Protein AF-A0A2N2IQL8-F1 (afdb_monomer_lite)

Radius of gyration: 34.6 Å; chains: 1; bounding box: 88×35×72 Å

Sequence (108 aa):
LDEGAVEVRTEAGPYPVTRAQGKVRITPHEAGRYDIRVGEEVDTRYAAVPSREVDLRPRKASEASLDPSLGATSGSVDISRWIALFLLALLAAELGVRTLGPRPQVSK

pLDDT: mean 82.02, std 13.16, range [46.03, 97.0]

Foldseek 3Di:
DPQAPKWKAFPVGTDDWDDDPNDIDDDDPDFGWIWIDGHNDTDIDTDDDPPVVVPPPDDDDDPVNVPCVVPPPVVPPVVPPVVVVVVVVVVVVVVVCVVVPDDPPPDD

Secondary structure (DSSP, 8-state):
-----EEEEETTEEE--EEETTEEE---SSSEEEEEEETTEEEEEEE---HHHH--S--PPPGGGG-GGGT------TTHHHHHHHHHHHHHHHHHHHHHSPP-----

Structure (mmCIF, N/CA/C/O backbone):
data_AF-A0A2N2IQL8-F1
#
_entry.id   AF-A0A2N2IQL8-F1
#
loop_
_atom_site.group_PDB
_atom_site.id
_atom_site.type_symbol
_atom_site.label_atom_id
_atom_site.label_alt_id
_atom_site.label_comp_id
_atom_site.label_asym_id
_atom_site.label_entity_id
_atom_site.label_seq_id
_atom_site.pdbx_PDB_ins_code
_atom_site.Cartn_x
_atom_site.Cartn_y
_atom_site.Cartn_z
_atom_site.occupancy
_atom_site.B_iso_or_equiv
_atom_site.auth_seq_id
_atom_site.auth_comp_id
_atom_site.auth_asym_id
_atom_site.auth_atom_id
_atom_site.pdbx_PDB_model_num
ATOM 1 N N . LEU A 1 1 ? -14.837 22.650 21.719 1.00 46.88 1 LEU A N 1
ATOM 2 C CA . LEU A 1 1 ? -15.127 21.204 21.654 1.00 46.88 1 LEU A CA 1
ATOM 3 C C . LEU A 1 1 ? -13.923 20.546 22.274 1.00 46.88 1 LEU A C 1
ATOM 5 O O . LEU A 1 1 ? -12.857 20.648 21.681 1.00 46.88 1 LEU A O 1
ATOM 9 N N . ASP A 1 2 ? -14.065 20.055 23.502 1.00 46.03 2 ASP A N 1
ATOM 10 C CA . ASP A 1 2 ? -12.974 19.393 24.210 1.00 46.03 2 ASP A CA 1
ATOM 11 C C . ASP A 1 2 ? -12.381 18.321 23.302 1.00 46.03 2 ASP A C 1
ATOM 13 O O . ASP A 1 2 ? -13.077 17.401 22.870 1.00 46.03 2 ASP A O 1
ATOM 17 N N . GLU A 1 3 ? -11.108 18.489 22.951 1.00 53.50 3 GLU A N 1
ATOM 18 C CA . GLU A 1 3 ? -10.337 17.511 22.195 1.00 53.50 3 GLU A CA 1
ATOM 19 C C . GLU A 1 3 ? -10.048 16.318 23.110 1.00 53.50 3 GLU A C 1
ATOM 21 O O . GLU A 1 3 ? -8.918 16.104 23.549 1.00 53.50 3 GLU A O 1
ATOM 26 N N . GLY A 1 4 ? -11.096 15.570 23.459 1.00 59.72 4 GLY A N 1
ATOM 27 C CA . GLY A 1 4 ? -10.984 14.348 24.233 1.00 59.72 4 GLY A CA 1
ATOM 28 C C . GLY A 1 4 ? -9.936 13.456 23.582 1.00 59.72 4 GLY A C 1
ATOM 29 O O . GLY A 1 4 ? -9.943 13.275 22.363 1.00 59.72 4 GLY A O 1
ATOM 30 N N . ALA A 1 5 ? -8.994 12.959 24.384 1.00 75.69 5 ALA A N 1
ATOM 31 C CA . ALA A 1 5 ? -7.929 12.089 23.913 1.00 75.69 5 ALA A CA 1
ATOM 32 C C . ALA A 1 5 ? -8.537 10.933 23.102 1.00 75.69 5 ALA A C 1
ATOM 34 O O . ALA A 1 5 ? -9.229 10.083 23.663 1.00 75.69 5 ALA A O 1
ATOM 35 N N . VAL A 1 6 ? -8.318 10.947 21.783 1.00 86.38 6 VAL A N 1
ATOM 36 C CA . VAL A 1 6 ? -8.806 9.899 20.887 1.00 86.38 6 VAL A CA 1
ATOM 37 C C . VAL A 1 6 ? -7.864 8.715 21.010 1.00 86.38 6 VAL A C 1
ATOM 39 O O . VAL A 1 6 ? -6.685 8.819 20.671 1.00 86.38 6 VAL A O 1
ATOM 42 N N . GLU A 1 7 ? -8.387 7.600 21.500 1.00 90.56 7 GLU A N 1
ATOM 43 C CA . GLU A 1 7 ? -7.663 6.337 21.595 1.00 90.56 7 GLU A CA 1
ATOM 44 C C . GLU A 1 7 ? -8.279 5.345 20.615 1.00 90.56 7 GLU A C 1
ATOM 46 O O . GLU A 1 7 ? -9.499 5.226 20.529 1.00 90.56 7 GLU A O 1
ATOM 51 N N . VAL A 1 8 ? -7.437 4.630 19.875 1.00 92.44 8 VAL A N 1
ATOM 52 C CA . VAL A 1 8 ? -7.880 3.588 18.949 1.00 92.44 8 VAL A CA 1
ATOM 53 C C . VAL A 1 8 ? -7.267 2.273 19.383 1.00 92.44 8 VAL A C 1
ATOM 55 O O . VAL A 1 8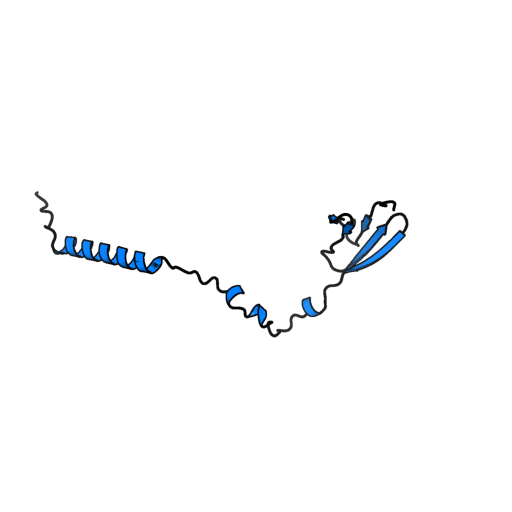 ? -6.074 2.209 19.685 1.00 92.44 8 VAL A O 1
ATOM 58 N N . ARG A 1 9 ? -8.079 1.222 19.407 1.00 93.56 9 ARG A N 1
ATOM 59 C CA . ARG A 1 9 ? -7.648 -0.142 19.703 1.00 93.56 9 ARG A CA 1
ATOM 60 C C . ARG A 1 9 ? -8.135 -1.100 18.627 1.00 93.56 9 ARG A C 1
ATOM 62 O O . ARG A 1 9 ? -9.228 -0.947 18.090 1.00 93.56 9 ARG A O 1
ATOM 69 N N . THR A 1 10 ? -7.312 -2.089 18.332 1.00 92.69 10 THR A N 1
ATOM 70 C CA . THR A 1 10 ? -7.639 -3.256 17.513 1.00 92.69 10 THR A CA 1
ATOM 71 C C . THR A 1 10 ? -7.508 -4.511 18.369 1.00 92.69 10 THR A C 1
ATOM 73 O O . THR A 1 10 ? -7.077 -4.446 19.523 1.00 92.69 10 THR A O 1
ATOM 76 N N . GLU A 1 11 ? -7.828 -5.675 17.805 1.00 89.75 11 GLU A N 1
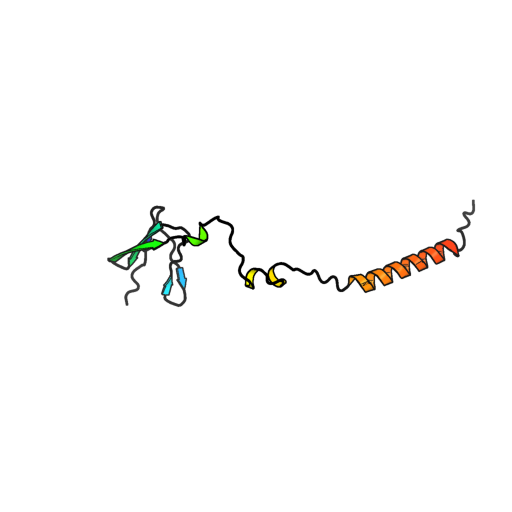ATOM 77 C CA . GLU A 1 11 ? -7.551 -6.959 18.466 1.00 89.75 11 GLU A CA 1
ATOM 78 C C . GLU A 1 11 ? -6.055 -7.155 18.769 1.00 89.75 11 GLU A C 1
ATOM 80 O O . GLU A 1 11 ? -5.704 -7.776 19.768 1.00 89.75 11 GLU A O 1
ATOM 85 N N . ALA A 1 12 ? -5.172 -6.577 17.947 1.00 89.12 12 ALA A N 1
ATOM 86 C CA . ALA A 1 12 ? -3.724 -6.626 18.141 1.00 89.12 12 ALA A CA 1
ATOM 87 C C . ALA A 1 12 ? -3.210 -5.643 19.213 1.00 89.12 12 ALA A C 1
ATOM 89 O O . ALA A 1 12 ? -2.055 -5.743 19.627 1.00 89.12 12 ALA A O 1
ATOM 90 N N . GLY A 1 13 ? -4.042 -4.704 19.679 1.00 91.38 13 GLY A N 1
ATOM 91 C CA . GLY A 1 13 ? -3.696 -3.742 20.726 1.00 91.38 13 GLY A CA 1
ATOM 92 C C . GLY A 1 13 ? -3.902 -2.275 20.324 1.00 91.38 13 GLY A C 1
ATOM 93 O O . GLY A 1 13 ? -4.725 -1.971 19.460 1.00 91.38 13 GLY A O 1
ATOM 94 N N . PRO A 1 14 ? -3.210 -1.326 20.982 1.00 92.12 14 PRO A N 1
ATOM 95 C CA . PRO A 1 14 ? -3.316 0.099 20.670 1.00 92.12 14 PRO A CA 1
ATOM 96 C C . PRO A 1 14 ? -2.894 0.406 19.229 1.00 92.12 14 PRO A C 1
ATOM 98 O O . PRO A 1 14 ? -1.867 -0.081 18.759 1.00 92.12 14 PRO A O 1
ATOM 101 N N . TYR A 1 15 ? -3.659 1.255 18.546 1.00 91.06 15 TYR A N 1
ATOM 102 C CA . TYR A 1 15 ? -3.425 1.627 17.154 1.00 91.06 15 TYR A CA 1
ATOM 103 C C . TYR A 1 15 ? -3.030 3.107 17.036 1.00 91.06 15 TYR A C 1
ATOM 105 O O . TYR A 1 15 ? -3.630 3.957 17.703 1.00 91.06 15 TYR A O 1
ATOM 113 N N . PRO A 1 16 ? -2.033 3.453 16.199 1.00 90.12 16 PRO A N 1
ATOM 114 C CA . PRO A 1 16 ? -1.544 4.820 16.092 1.00 90.12 16 PRO A CA 1
ATOM 115 C C . PRO A 1 16 ? -2.599 5.770 15.518 1.00 90.12 16 PRO A C 1
ATOM 117 O O . PRO A 1 16 ? -3.326 5.456 14.574 1.00 90.12 16 PRO A O 1
ATOM 120 N N . VAL A 1 17 ? -2.627 6.982 16.065 1.00 88.44 17 VAL A N 1
ATOM 121 C CA . VAL A 1 17 ? -3.537 8.051 15.653 1.00 88.44 17 VAL A CA 1
ATOM 122 C C . VAL A 1 17 ? -2.716 9.207 15.102 1.00 88.44 17 VAL A C 1
ATOM 124 O O . VAL A 1 17 ? -1.773 9.669 15.742 1.00 88.44 17 VAL A O 1
ATOM 127 N N . THR A 1 18 ? -3.063 9.696 13.912 1.00 88.50 18 THR A N 1
ATOM 128 C CA . THR A 1 18 ? -2.369 10.826 13.284 1.00 88.50 18 THR A CA 1
ATOM 129 C C . THR A 1 18 ? -3.248 12.071 13.319 1.00 88.50 18 THR A C 1
ATOM 131 O O . THR A 1 18 ? -4.471 11.997 13.212 1.00 88.50 18 THR A O 1
ATOM 134 N N . ARG A 1 19 ? -2.636 13.250 13.449 1.00 85.38 19 ARG A N 1
ATOM 135 C CA . ARG A 1 19 ? -3.326 14.532 13.275 1.00 85.38 19 ARG A CA 1
ATOM 136 C C . ARG A 1 19 ? -2.935 15.131 11.931 1.00 85.38 19 ARG A C 1
ATOM 138 O O . ARG A 1 19 ? -1.755 15.304 11.651 1.00 85.38 19 ARG A O 1
ATOM 145 N N . ALA A 1 20 ? -3.923 15.441 11.102 1.00 84.25 20 ALA A N 1
ATOM 146 C CA . ALA A 1 20 ? -3.719 16.059 9.798 1.00 84.25 20 ALA A CA 1
ATOM 147 C C . ALA A 1 20 ? -4.782 17.138 9.573 1.00 84.25 20 ALA A C 1
ATOM 149 O O . ALA A 1 20 ? -5.965 16.898 9.804 1.00 84.25 20 ALA A O 1
ATOM 150 N N . GLN A 1 21 ? -4.365 18.326 9.121 1.00 83.69 21 GLN A N 1
ATOM 151 C CA . GLN A 1 21 ? -5.267 19.447 8.803 1.00 83.69 21 GLN A CA 1
ATOM 152 C C . GLN A 1 21 ? -6.208 19.839 9.963 1.00 83.69 21 GLN A C 1
ATOM 154 O O . GLN A 1 21 ? -7.388 20.112 9.755 1.00 83.69 21 GLN A O 1
ATOM 159 N N . GLY A 1 22 ? -5.704 19.815 11.202 1.00 83.06 22 GLY A N 1
ATOM 160 C CA . GLY A 1 22 ? -6.496 20.146 12.394 1.00 83.06 22 GLY A CA 1
ATOM 161 C C . GLY A 1 22 ? -7.561 19.106 12.762 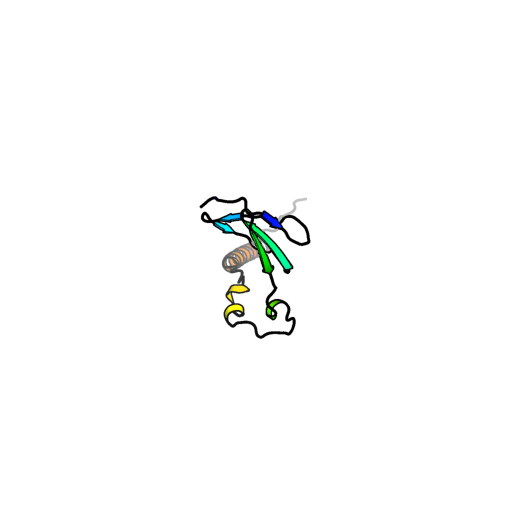1.00 83.06 22 GLY A C 1
ATOM 162 O O . GLY A 1 22 ? -8.418 19.386 13.592 1.00 83.06 22 GLY A O 1
ATOM 163 N N . LYS A 1 23 ? -7.529 17.911 12.157 1.00 84.50 23 LYS A N 1
ATOM 164 C CA . LYS A 1 23 ? -8.441 16.805 12.464 1.00 84.50 23 LYS A CA 1
ATOM 165 C C . LYS A 1 23 ? -7.663 15.563 12.878 1.00 84.50 23 LYS A C 1
ATOM 167 O O . LYS A 1 23 ? -6.558 15.307 12.394 1.00 84.50 23 LYS A O 1
ATOM 172 N N . VAL A 1 24 ? -8.266 14.771 13.759 1.00 86.19 24 VAL A N 1
ATOM 173 C CA . VAL A 1 24 ? -7.801 13.414 14.045 1.00 86.19 24 VAL A CA 1
ATOM 174 C C . VAL A 1 24 ? -8.133 12.532 12.842 1.00 86.19 24 VAL A C 1
ATOM 176 O O . VAL A 1 24 ? -9.277 12.493 12.391 1.00 86.19 24 VAL A O 1
ATOM 179 N N . ARG A 1 25 ? -7.122 11.856 12.293 1.00 87.56 25 ARG A N 1
ATOM 180 C CA . ARG A 1 25 ? -7.239 10.959 11.145 1.00 87.56 25 ARG A CA 1
ATOM 181 C C . ARG A 1 25 ? -6.635 9.608 11.491 1.00 87.56 25 ARG A C 1
ATOM 183 O O . ARG A 1 25 ? -5.509 9.516 11.972 1.00 87.56 25 ARG A O 1
ATOM 190 N N . ILE A 1 26 ? -7.393 8.564 11.192 1.00 87.06 26 ILE A N 1
ATOM 191 C CA . ILE A 1 26 ? -6.980 7.176 11.353 1.00 87.06 26 ILE A CA 1
ATOM 192 C C . ILE A 1 26 ? -7.071 6.548 9.967 1.00 87.06 26 ILE A C 1
ATOM 194 O O . ILE A 1 26 ? -8.130 6.595 9.340 1.00 87.06 26 ILE A O 1
ATOM 198 N N . THR A 1 27 ? -5.959 6.005 9.483 1.00 89.12 27 THR A N 1
ATOM 199 C CA . THR A 1 27 ? -5.913 5.236 8.237 1.00 89.12 27 THR A CA 1
ATOM 200 C C . THR A 1 27 ? -5.616 3.785 8.612 1.00 89.12 27 THR A C 1
ATOM 202 O O . THR A 1 27 ? -4.512 3.510 9.084 1.00 89.12 27 THR A O 1
ATOM 205 N N . PRO A 1 28 ? -6.585 2.867 8.471 1.00 88.44 28 PRO A N 1
ATOM 206 C CA . PRO A 1 28 ? -6.375 1.442 8.711 1.00 88.44 28 PRO A CA 1
ATOM 207 C C . PRO A 1 28 ? -5.344 0.858 7.737 1.00 88.44 28 PRO A C 1
ATOM 209 O O . PRO A 1 28 ? -5.456 1.063 6.529 1.00 88.44 28 PRO A O 1
ATOM 212 N N . HIS A 1 29 ? -4.354 0.133 8.257 1.00 84.94 29 HIS A N 1
ATOM 213 C CA . HIS A 1 29 ? -3.397 -0.644 7.462 1.00 84.94 29 HIS A CA 1
ATOM 214 C C . HIS A 1 29 ? -3.837 -2.101 7.284 1.00 84.94 29 HIS A C 1
ATOM 216 O O . HIS A 1 29 ? -3.386 -2.772 6.361 1.00 84.94 29 HIS A O 1
ATOM 222 N N . GLU A 1 30 ? -4.731 -2.574 8.149 1.00 88.00 30 GLU A N 1
ATOM 223 C CA . GLU A 1 30 ? -5.221 -3.946 8.177 1.00 88.00 30 GLU A CA 1
ATOM 224 C C . GLU A 1 30 ? -6.751 -3.947 8.108 1.00 88.00 30 GLU A C 1
ATOM 226 O O . GLU A 1 30 ? -7.420 -2.986 8.499 1.00 88.00 30 GLU A O 1
ATOM 231 N N . ALA A 1 31 ? -7.319 -5.027 7.574 1.00 90.62 31 ALA A N 1
ATOM 232 C CA . ALA A 1 31 ? -8.755 -5.250 7.656 1.00 90.62 31 ALA A CA 1
ATOM 233 C C . ALA A 1 31 ? -9.107 -5.800 9.037 1.00 90.62 31 ALA A C 1
ATOM 235 O O . ALA A 1 31 ? -8.398 -6.651 9.567 1.00 90.62 31 ALA A O 1
ATOM 236 N N . GLY A 1 32 ? -10.223 -5.350 9.598 1.00 92.94 32 GLY A N 1
ATOM 237 C CA . GLY A 1 32 ? -10.676 -5.811 10.900 1.00 92.94 32 GLY A CA 1
ATOM 238 C C . GLY A 1 32 ? -11.454 -4.763 11.676 1.00 92.94 32 GLY A C 1
ATOM 239 O O . GLY A 1 32 ? -11.897 -3.746 11.135 1.00 92.94 32 GLY A O 1
ATOM 240 N N . ARG A 1 33 ? -11.638 -5.059 12.961 1.00 94.19 33 ARG A N 1
ATOM 241 C CA . ARG A 1 33 ? -12.359 -4.228 13.920 1.00 94.19 33 ARG A CA 1
ATOM 242 C C . ARG A 1 33 ? -11.436 -3.179 14.543 1.00 94.19 33 ARG A C 1
ATOM 244 O O . ARG A 1 33 ? -10.331 -3.492 14.978 1.00 94.19 33 ARG A O 1
ATOM 251 N N . TYR A 1 34 ? -11.946 -1.959 14.639 1.00 95.19 34 TYR A N 1
ATOM 252 C CA . TYR A 1 34 ? -11.310 -0.814 15.273 1.00 95.19 34 TYR A CA 1
ATOM 253 C C . TYR A 1 34 ? -12.282 -0.204 16.280 1.00 95.19 34 TYR A C 1
ATOM 255 O O . TYR A 1 34 ? -13.329 0.313 15.894 1.00 95.19 34 TYR A O 1
ATOM 263 N N . ASP A 1 35 ? -11.929 -0.245 17.559 1.00 94.81 35 ASP A N 1
ATOM 264 C CA . ASP A 1 35 ? -12.663 0.443 18.616 1.00 94.81 35 ASP A CA 1
ATOM 265 C C . ASP A 1 35 ? -12.040 1.829 18.822 1.00 94.81 35 ASP A C 1
ATOM 267 O O . ASP A 1 35 ? -10.853 1.961 19.132 1.00 94.81 35 ASP A O 1
ATOM 271 N N . ILE A 1 36 ? -12.836 2.869 18.598 1.00 93.50 36 ILE A N 1
ATOM 272 C CA . ILE A 1 36 ? -12.438 4.273 18.638 1.00 93.50 36 ILE A CA 1
ATOM 273 C C . ILE A 1 36 ? -13.103 4.900 19.856 1.00 93.50 36 ILE A C 1
ATOM 275 O O . ILE A 1 36 ? -14.322 5.034 19.910 1.00 93.50 36 ILE A O 1
ATOM 279 N N . ARG A 1 37 ? -12.299 5.311 20.831 1.00 92.31 37 ARG A N 1
ATOM 280 C CA . ARG A 1 37 ? -12.777 5.996 22.027 1.00 92.31 37 ARG A CA 1
ATOM 281 C C . ARG A 1 37 ? -12.575 7.499 21.887 1.00 92.31 37 ARG A C 1
ATOM 283 O O . ARG A 1 37 ? -11.450 7.950 21.670 1.00 92.31 37 ARG A O 1
ATOM 290 N N . VAL A 1 38 ? -13.649 8.268 22.047 1.00 90.06 38 VAL A N 1
ATOM 291 C CA . VAL A 1 38 ? -13.637 9.738 22.050 1.00 90.06 38 VAL A CA 1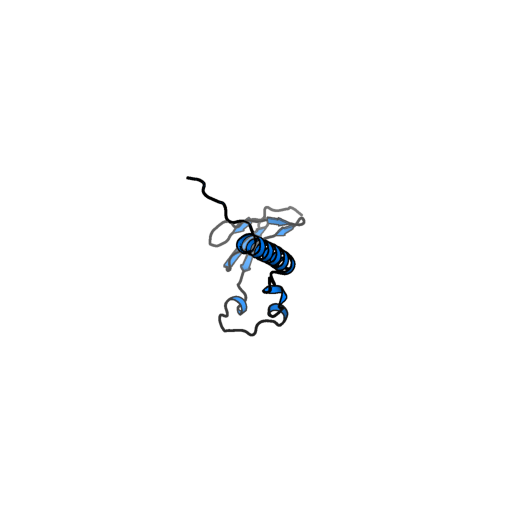
ATOM 292 C C . VAL A 1 38 ? -14.270 10.212 23.355 1.00 90.06 38 VAL A C 1
ATOM 294 O O . VAL A 1 38 ? -15.483 10.158 23.531 1.00 90.06 38 VAL A O 1
ATOM 297 N N . GLY A 1 39 ? -13.438 10.641 24.307 1.00 86.12 39 GLY A N 1
ATOM 298 C CA . GLY A 1 39 ? -13.912 10.913 25.668 1.00 86.12 39 GLY A CA 1
ATOM 299 C C . GLY A 1 39 ? -14.387 9.626 26.356 1.00 86.12 39 GLY A C 1
ATOM 300 O O . GLY A 1 39 ? -13.594 8.689 26.505 1.00 86.12 39 GLY A O 1
ATOM 301 N N . GLU A 1 40 ? -15.657 9.591 26.766 1.00 85.69 40 GLU A N 1
ATOM 302 C CA . GLU A 1 40 ? -16.312 8.420 27.378 1.00 85.69 40 GLU A CA 1
ATOM 303 C C . GLU A 1 40 ? -17.038 7.522 26.362 1.00 85.69 40 GLU A C 1
ATOM 305 O O . GLU A 1 40 ? -17.398 6.392 26.687 1.00 85.69 40 GLU A O 1
ATOM 310 N N . GLU A 1 41 ? -17.231 7.984 25.125 1.00 90.81 41 GLU A N 1
ATOM 311 C CA . GLU A 1 41 ? -17.937 7.229 24.091 1.00 90.81 41 GLU A CA 1
ATOM 312 C C . GLU A 1 41 ? -16.981 6.289 23.345 1.00 90.81 41 GLU A C 1
ATOM 314 O O . GLU A 1 41 ? -15.857 6.669 23.002 1.00 90.81 41 GLU A O 1
ATOM 319 N N . VAL A 1 42 ? -17.433 5.059 23.084 1.00 92.50 42 VAL A N 1
ATOM 320 C CA . VAL A 1 42 ? -16.714 4.060 22.283 1.00 92.50 42 VAL A CA 1
ATOM 321 C C . VAL A 1 42 ? -17.540 3.744 21.038 1.00 92.50 42 VAL A C 1
ATOM 323 O O . VAL A 1 42 ? -18.644 3.215 21.147 1.00 92.50 42 VAL A O 1
ATOM 326 N N . ASP A 1 43 ? -16.987 4.047 19.865 1.00 93.88 43 ASP A N 1
ATOM 327 C CA . ASP A 1 43 ? -17.541 3.719 18.548 1.00 93.88 43 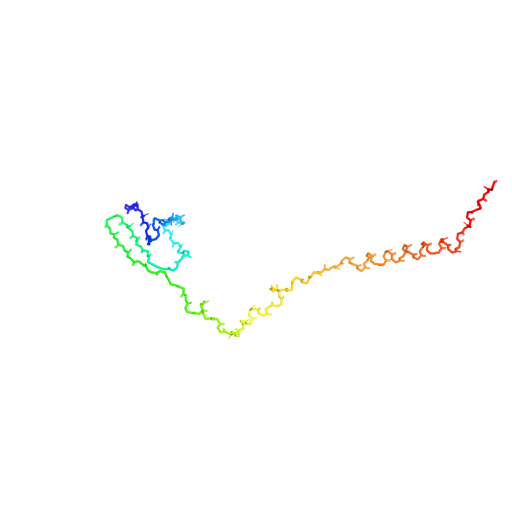ASP A CA 1
ATOM 328 C C . ASP A 1 43 ? -16.741 2.566 17.926 1.00 93.88 43 ASP A C 1
ATOM 330 O O . ASP A 1 43 ? -15.509 2.595 17.897 1.00 93.88 43 ASP A O 1
ATOM 334 N N . THR A 1 44 ? -17.422 1.552 17.397 1.00 94.06 44 THR A N 1
ATOM 335 C CA . THR A 1 44 ? -16.775 0.410 16.740 1.00 94.06 44 THR A CA 1
ATOM 336 C C . THR A 1 44 ? -16.924 0.526 15.230 1.00 94.06 44 THR A C 1
ATOM 338 O O . THR A 1 44 ? -18.031 0.531 14.692 1.00 94.06 44 THR A O 1
ATOM 341 N N . ARG A 1 45 ? -15.795 0.538 14.518 1.00 94.12 45 ARG A N 1
ATOM 342 C CA . ARG A 1 45 ? -15.744 0.571 13.053 1.00 94.12 45 ARG A CA 1
ATOM 343 C C . ARG A 1 45 ? -15.022 -0.635 12.485 1.00 94.12 45 ARG A C 1
ATOM 345 O O . ARG A 1 45 ? -14.184 -1.245 13.139 1.00 94.12 45 ARG A O 1
ATOM 352 N N . TYR A 1 46 ? -15.337 -0.952 11.235 1.00 93.44 46 TYR A N 1
ATOM 353 C CA . TYR A 1 46 ? -14.725 -2.060 10.514 1.00 93.44 46 TYR A CA 1
ATOM 354 C C . TYR A 1 46 ? -14.056 -1.556 9.242 1.00 93.44 46 TYR A C 1
ATOM 356 O O . TYR A 1 46 ? -14.675 -0.854 8.439 1.00 93.44 46 TYR A O 1
ATOM 364 N N . ALA A 1 47 ? -12.794 -1.933 9.060 1.00 92.81 47 ALA A N 1
ATOM 365 C CA . ALA A 1 47 ? -12.077 -1.776 7.806 1.00 92.81 47 ALA A CA 1
ATOM 366 C C . ALA A 1 47 ? -12.147 -3.096 7.033 1.00 92.81 47 ALA A C 1
ATOM 368 O O . ALA A 1 47 ? -11.860 -4.156 7.586 1.00 92.81 47 ALA A O 1
ATOM 369 N N . ALA A 1 48 ? -12.525 -3.041 5.758 1.00 90.31 48 ALA A N 1
ATOM 370 C CA . ALA A 1 48 ? -12.616 -4.215 4.898 1.00 90.31 48 ALA A CA 1
ATOM 371 C C . ALA A 1 48 ? -11.911 -3.959 3.566 1.00 90.31 48 ALA A C 1
ATOM 373 O O . ALA A 1 48 ? -12.018 -2.869 2.999 1.00 90.31 48 ALA A O 1
ATOM 374 N N . VAL A 1 49 ? -11.224 -4.983 3.055 1.00 87.38 49 VAL A N 1
ATOM 375 C CA . VAL A 1 49 ? -10.658 -4.964 1.702 1.00 87.38 49 VAL A CA 1
ATOM 376 C C . VAL A 1 49 ? -11.801 -5.145 0.697 1.00 87.38 49 VAL A C 1
ATOM 378 O O . VAL A 1 49 ? -12.578 -6.096 0.831 1.00 87.38 49 VAL A O 1
ATOM 381 N N . PRO A 1 50 ? -11.940 -4.269 -0.314 1.00 85.88 50 PRO A N 1
ATOM 382 C CA . PRO A 1 50 ? -12.944 -4.440 -1.355 1.00 85.88 50 PRO A CA 1
ATOM 383 C C . PRO A 1 50 ? -12.803 -5.796 -2.051 1.00 85.88 50 PRO A C 1
ATOM 385 O O . PRO A 1 50 ? -11.703 -6.187 -2.433 1.00 85.88 50 PRO A O 1
ATOM 388 N N . SER A 1 51 ? -13.915 -6.481 -2.329 1.00 83.31 51 SER A N 1
ATOM 389 C CA . SER A 1 51 ? -13.905 -7.824 -2.940 1.00 83.31 51 SER A CA 1
ATOM 390 C C . SER A 1 51 ? -13.144 -7.876 -4.271 1.00 83.31 51 SER A C 1
ATOM 392 O O . SER A 1 51 ? -12.557 -8.891 -4.629 1.00 83.31 51 SER A O 1
ATOM 394 N N . ARG A 1 52 ? -13.114 -6.756 -5.002 1.00 82.25 52 ARG A N 1
ATOM 395 C CA . ARG A 1 52 ? -12.351 -6.605 -6.247 1.00 82.25 52 ARG A CA 1
ATOM 396 C C . ARG A 1 52 ? -10.830 -6.654 -6.056 1.00 82.25 52 ARG A C 1
ATOM 398 O O . ARG A 1 52 ? -10.126 -6.903 -7.020 1.00 82.25 52 ARG A O 1
ATOM 405 N N . GLU A 1 53 ? -10.293 -6.370 -4.876 1.00 81.50 53 GLU A N 1
ATOM 406 C CA . GLU A 1 53 ? -8.840 -6.389 -4.635 1.00 81.50 53 GLU A CA 1
ATOM 407 C C . GLU A 1 53 ? -8.336 -7.801 -4.318 1.00 81.50 53 GLU A C 1
ATOM 409 O O . GLU A 1 53 ? -7.205 -8.132 -4.653 1.00 81.50 53 GLU A O 1
ATOM 414 N N . VAL A 1 54 ? -9.206 -8.653 -3.772 1.00 85.75 54 VAL A N 1
ATOM 415 C CA . VAL A 1 54 ? -8.941 -10.076 -3.491 1.00 85.75 54 VAL A CA 1
ATOM 416 C C . VAL A 1 54 ? -9.397 -11.022 -4.610 1.00 85.75 54 VAL A C 1
ATOM 418 O O . VAL A 1 54 ? -9.107 -12.215 -4.564 1.00 85.75 54 VAL A O 1
ATOM 421 N N . ASP A 1 55 ? -10.080 -10.516 -5.640 1.00 87.38 55 ASP A N 1
ATOM 422 C CA . ASP A 1 55 ? -10.423 -11.302 -6.828 1.00 87.38 55 ASP A CA 1
ATOM 423 C C . ASP A 1 55 ? -9.189 -11.521 -7.716 1.00 87.38 55 ASP A C 1
ATOM 425 O O . ASP A 1 55 ? -8.735 -10.605 -8.407 1.00 87.38 55 ASP A O 1
ATOM 429 N N . LEU A 1 56 ? -8.671 -12.751 -7.710 1.00 85.50 56 LEU A N 1
ATOM 430 C CA . LEU A 1 56 ? -7.486 -13.156 -8.473 1.00 85.50 56 LEU A CA 1
ATOM 431 C C . LEU A 1 56 ? -7.798 -13.599 -9.908 1.00 85.50 56 LEU A C 1
ATOM 433 O O . LEU A 1 56 ? -6.894 -14.014 -10.636 1.00 85.50 56 LEU A O 1
ATOM 437 N N . ARG A 1 57 ? -9.063 -13.550 -10.340 1.00 90.00 57 ARG A N 1
ATOM 438 C CA . ARG A 1 57 ? -9.400 -13.883 -11.725 1.00 90.00 57 ARG A CA 1
ATOM 439 C C . ARG A 1 57 ? -8.759 -12.855 -12.664 1.00 90.00 57 ARG A C 1
ATOM 441 O O . ARG A 1 57 ? -8.804 -11.661 -12.362 1.00 90.00 57 ARG A O 1
ATOM 448 N N . PRO A 1 58 ? -8.193 -13.278 -13.810 1.00 85.56 58 PRO A N 1
ATOM 449 C CA . PRO A 1 58 ? -7.668 -12.355 -14.807 1.00 85.56 58 PRO A CA 1
ATOM 450 C C . PRO A 1 58 ? -8.721 -11.320 -15.205 1.00 85.56 58 PRO A C 1
ATOM 452 O O . PRO A 1 58 ? -9.882 -11.654 -15.445 1.00 85.56 58 PRO A O 1
ATOM 455 N N . ARG A 1 59 ? -8.311 -10.054 -15.281 1.00 80.25 59 ARG A N 1
ATOM 456 C CA . ARG A 1 59 ? -9.197 -8.929 -15.594 1.00 80.25 59 ARG A CA 1
ATOM 457 C C . ARG A 1 59 ? -8.655 -8.179 -16.790 1.00 80.25 59 ARG A C 1
ATOM 459 O O . ARG A 1 59 ? -7.442 -8.062 -16.953 1.00 80.25 59 ARG A O 1
ATOM 466 N N . LYS A 1 60 ? -9.554 -7.623 -17.599 1.00 83.38 60 LYS A N 1
ATOM 467 C CA . LYS A 1 60 ? -9.157 -6.685 -18.646 1.00 83.38 60 LYS A CA 1
ATOM 468 C C . LYS A 1 60 ? -8.491 -5.478 -17.975 1.00 83.38 60 LYS A C 1
ATOM 470 O O . LYS A 1 60 ? -9.097 -4.852 -17.106 1.00 83.38 60 LYS A O 1
ATOM 475 N N . ALA A 1 61 ? -7.248 -5.186 -18.350 1.00 79.62 61 ALA A N 1
ATOM 476 C CA . ALA A 1 61 ? -6.565 -3.977 -17.908 1.00 79.62 61 ALA A CA 1
ATOM 477 C C . ALA A 1 61 ? -7.342 -2.738 -18.381 1.00 79.62 61 ALA A C 1
ATOM 479 O O . ALA A 1 61 ? -7.976 -2.765 -19.440 1.00 79.62 61 ALA A O 1
ATOM 480 N N . SER A 1 62 ? -7.322 -1.664 -17.588 1.00 82.25 62 SER A N 1
ATOM 481 C CA . SER A 1 62 ? -7.920 -0.398 -18.018 1.00 82.25 62 SER A CA 1
ATOM 482 C C . SER A 1 62 ? -7.160 0.158 -19.226 1.00 82.25 62 SER A C 1
ATOM 484 O O . SER A 1 62 ? -5.961 -0.084 -19.354 1.00 82.25 62 SER A O 1
ATOM 486 N N . GLU A 1 63 ? -7.826 0.926 -20.091 1.00 77.06 63 GLU A N 1
ATOM 487 C CA . GLU A 1 63 ? -7.159 1.586 -21.226 1.00 77.06 63 GLU A CA 1
ATOM 488 C C . GLU A 1 63 ? -6.038 2.521 -20.755 1.00 77.06 63 GLU A C 1
ATOM 490 O O . GLU A 1 63 ? -4.982 2.570 -21.374 1.00 77.06 63 GLU A O 1
ATOM 495 N N . ALA A 1 64 ? -6.206 3.158 -19.591 1.00 75.44 64 ALA A N 1
ATOM 496 C CA . ALA A 1 64 ? -5.160 3.951 -18.950 1.00 75.44 64 ALA A CA 1
ATOM 497 C C . ALA A 1 64 ? -3.945 3.111 -18.518 1.00 75.44 64 ALA A C 1
ATOM 499 O O . ALA A 1 64 ? -2.829 3.605 -18.526 1.00 75.44 64 ALA A O 1
ATOM 500 N N . SER A 1 65 ? -4.127 1.834 -18.169 1.00 69.50 65 SER A N 1
ATOM 501 C CA . SER A 1 65 ? -3.021 0.919 -17.838 1.00 69.50 65 SER A CA 1
ATOM 502 C C . SER A 1 65 ? -2.265 0.420 -19.071 1.00 69.50 65 SER A C 1
ATOM 504 O O . SER A 1 65 ? -1.196 -0.165 -18.927 1.00 69.50 65 SER A O 1
ATOM 506 N N . LEU A 1 66 ? -2.830 0.617 -20.265 1.00 69.69 66 LEU A N 1
ATOM 507 C CA . LEU A 1 66 ? -2.198 0.321 -21.549 1.00 69.69 66 LEU A CA 1
ATOM 508 C C . LEU A 1 66 ? -1.440 1.532 -22.103 1.00 69.69 66 LEU A C 1
ATOM 510 O O . LEU A 1 66 ? -0.923 1.453 -23.216 1.00 69.69 66 LEU A O 1
ATOM 514 N N . ASP A 1 67 ? -1.384 2.640 -21.353 1.00 75.62 67 ASP A N 1
ATOM 515 C CA . ASP A 1 67 ? -0.634 3.818 -21.757 1.00 75.62 67 ASP A CA 1
ATOM 516 C C . ASP A 1 67 ? 0.851 3.436 -21.923 1.00 75.62 67 ASP A C 1
ATOM 518 O O . ASP A 1 67 ? 1.499 3.016 -20.954 1.00 75.62 67 ASP A O 1
ATOM 522 N N . PRO A 1 68 ? 1.409 3.569 -23.142 1.00 67.12 68 PRO A N 1
ATOM 523 C CA . PRO A 1 68 ? 2.799 3.234 -23.418 1.00 67.12 68 PRO A CA 1
ATOM 524 C C . PRO A 1 68 ? 3.779 3.978 -22.504 1.00 67.12 68 PRO A C 1
ATOM 526 O O . PRO A 1 68 ? 4.859 3.463 -22.229 1.00 67.12 68 PRO A O 1
ATOM 529 N N . SER A 1 69 ? 3.408 5.156 -21.993 1.00 68.94 69 SER A N 1
ATOM 530 C CA . SER A 1 69 ? 4.242 5.960 -21.093 1.00 68.94 69 SER A CA 1
ATOM 531 C C . SER A 1 69 ? 4.447 5.345 -19.702 1.00 68.94 69 SER A C 1
ATOM 533 O O . SER A 1 69 ? 5.400 5.710 -19.018 1.00 68.94 69 SER A O 1
ATOM 535 N N . LEU A 1 70 ? 3.609 4.386 -19.283 1.00 69.88 70 LEU A N 1
ATOM 536 C CA . LEU A 1 70 ? 3.687 3.762 -17.954 1.00 69.88 70 LEU A CA 1
ATOM 537 C C . LEU A 1 70 ? 4.729 2.637 -17.854 1.00 69.88 70 LEU A C 1
ATOM 539 O O . LEU A 1 70 ? 5.072 2.218 -16.749 1.00 69.88 70 LEU A O 1
ATOM 543 N N . GLY A 1 71 ? 5.228 2.141 -18.989 1.00 60.19 71 GLY A N 1
ATOM 544 C CA . GLY A 1 71 ? 6.219 1.060 -19.050 1.00 60.19 71 GLY A CA 1
ATOM 545 C C . GLY A 1 71 ? 7.338 1.289 -20.064 1.00 60.19 71 GLY A C 1
ATOM 546 O O . GLY A 1 71 ? 8.386 0.651 -19.968 1.00 60.19 71 GLY A O 1
ATOM 547 N N . ALA A 1 72 ? 7.168 2.216 -21.008 1.00 56.91 72 ALA A N 1
ATOM 548 C CA . ALA A 1 72 ? 8.248 2.641 -21.874 1.00 56.91 72 ALA A CA 1
ATOM 549 C C . ALA A 1 72 ? 9.078 3.707 -21.155 1.00 56.91 72 ALA A C 1
ATOM 551 O O . ALA A 1 72 ? 8.995 4.899 -21.447 1.00 56.91 72 ALA A O 1
ATOM 552 N N . THR A 1 73 ? 10.005 3.275 -20.302 1.00 56.44 73 THR A N 1
ATOM 553 C CA . THR A 1 73 ? 11.325 3.906 -20.347 1.00 56.44 73 THR A CA 1
ATOM 554 C C . THR A 1 73 ? 11.915 3.588 -21.718 1.00 56.44 73 THR A C 1
ATOM 556 O O . THR A 1 73 ? 12.781 2.732 -21.876 1.00 56.44 73 THR A O 1
ATOM 559 N N . SER A 1 74 ? 11.416 4.272 -22.750 1.00 56.09 74 SER A N 1
ATOM 560 C CA . SER A 1 74 ? 12.160 4.471 -23.981 1.00 56.09 74 SER A CA 1
ATOM 561 C C . SER A 1 74 ? 13.420 5.198 -23.548 1.00 56.09 74 SER A C 1
ATOM 563 O O . SER A 1 74 ? 13.417 6.416 -23.390 1.00 56.09 74 SER A O 1
ATOM 565 N N . GLY A 1 75 ? 14.471 4.440 -23.239 1.00 57.28 75 GLY A N 1
ATOM 566 C CA . GLY A 1 75 ? 15.797 4.981 -23.029 1.00 57.28 75 GLY A CA 1
ATOM 567 C C . GLY A 1 75 ? 16.183 5.667 -24.326 1.00 57.28 75 GLY A C 1
ATOM 568 O O . GLY A 1 75 ? 16.633 5.016 -25.266 1.00 57.28 75 GLY A O 1
ATOM 569 N N . SER A 1 76 ? 15.932 6.970 -24.411 1.00 55.78 76 SER A N 1
ATOM 570 C CA . SER A 1 76 ? 16.363 7.802 -25.518 1.00 55.78 76 SER A CA 1
ATOM 571 C C . SER A 1 76 ? 17.880 7.892 -25.427 1.00 55.78 76 SER A C 1
ATOM 573 O O . SER A 1 76 ? 18.435 8.761 -24.755 1.00 55.78 76 SER A O 1
ATOM 575 N N . VAL A 1 77 ? 18.583 6.959 -26.065 1.00 60.53 77 VAL A N 1
ATOM 576 C CA . VAL A 1 77 ? 20.032 7.064 -26.240 1.00 60.53 77 VAL A CA 1
ATOM 577 C C . VAL A 1 77 ? 20.299 8.042 -27.389 1.00 60.53 77 VAL A C 1
ATOM 579 O O . VAL A 1 77 ? 20.869 7.686 -28.417 1.00 60.53 77 VAL A O 1
ATOM 582 N N . ASP A 1 78 ? 19.882 9.299 -27.223 1.00 61.38 78 ASP A N 1
ATOM 583 C CA . ASP A 1 78 ? 19.983 10.350 -28.251 1.00 61.38 78 ASP A CA 1
ATOM 584 C C . ASP A 1 78 ? 21.427 10.819 -28.516 1.00 61.38 78 ASP A C 1
ATOM 586 O O . ASP A 1 78 ? 21.692 11.660 -29.370 1.00 61.38 78 ASP A O 1
ATOM 590 N N . ILE A 1 79 ? 22.404 10.235 -27.823 1.00 61.41 79 ILE A N 1
ATOM 591 C CA . ILE A 1 79 ? 23.826 10.573 -27.947 1.00 61.41 79 ILE A CA 1
ATOM 592 C C . ILE A 1 79 ? 24.614 9.497 -28.731 1.00 61.41 79 ILE A C 1
ATOM 594 O O . ILE A 1 79 ? 25.721 9.756 -29.208 1.00 61.41 79 ILE A O 1
ATOM 598 N N . SER A 1 80 ? 24.045 8.302 -28.954 1.00 70.12 80 SER A N 1
ATOM 599 C CA . SER A 1 80 ? 24.773 7.154 -29.529 1.00 70.12 80 SER A CA 1
ATOM 600 C C . SER A 1 80 ? 25.264 7.381 -30.966 1.00 70.12 80 SER A C 1
ATOM 602 O O . SER A 1 80 ? 26.372 6.963 -31.306 1.00 70.12 80 SER A O 1
ATOM 604 N N . ARG A 1 81 ? 24.499 8.084 -31.813 1.00 81.69 81 ARG A N 1
ATOM 605 C CA . ARG A 1 81 ? 24.824 8.203 -33.247 1.00 81.69 81 ARG A CA 1
ATOM 606 C C . ARG A 1 81 ? 26.101 9.003 -33.513 1.00 81.69 81 ARG A C 1
ATOM 608 O O . ARG A 1 81 ? 26.919 8.587 -34.330 1.00 81.69 81 ARG A O 1
ATOM 615 N N . TRP A 1 82 ? 26.283 10.136 -32.838 1.00 87.19 82 TRP A N 1
ATOM 616 C CA . TRP A 1 82 ? 27.460 10.987 -33.043 1.00 87.19 82 TRP A CA 1
ATOM 617 C C . TRP A 1 82 ? 28.729 10.358 -32.472 1.00 87.19 82 TRP A C 1
ATOM 619 O O . TRP A 1 82 ? 29.770 10.396 -33.124 1.00 87.19 82 TRP A O 1
ATOM 629 N N . ILE A 1 83 ? 28.628 9.704 -31.311 1.00 89.19 83 ILE A N 1
ATOM 630 C CA . ILE A 1 83 ? 29.741 8.948 -30.724 1.00 89.19 83 ILE A CA 1
ATOM 631 C C . ILE A 1 83 ? 30.153 7.798 -31.646 1.00 89.19 83 ILE A C 1
ATOM 633 O O . ILE A 1 83 ? 31.342 7.618 -31.894 1.00 89.19 83 ILE A O 1
ATOM 637 N N . ALA A 1 84 ? 29.193 7.056 -32.205 1.00 88.75 84 ALA A N 1
ATOM 638 C CA . ALA A 1 84 ? 29.487 5.967 -33.132 1.00 88.75 84 ALA A CA 1
ATOM 639 C C . ALA A 1 84 ? 30.247 6.456 -34.378 1.00 88.75 84 ALA A C 1
ATOM 641 O O . ALA A 1 84 ? 31.242 5.846 -34.764 1.00 88.75 84 ALA A O 1
ATOM 642 N N . LEU A 1 85 ? 29.828 7.579 -34.977 1.00 92.94 85 LEU A N 1
ATOM 643 C CA . LEU A 1 85 ? 30.522 8.172 -36.128 1.00 92.94 85 LEU A CA 1
ATOM 644 C C . LEU A 1 85 ? 31.924 8.677 -35.768 1.00 92.94 85 LEU A C 1
ATOM 646 O O . LEU A 1 85 ? 32.860 8.486 -36.543 1.00 92.94 85 LEU A O 1
ATOM 650 N N . PHE A 1 86 ? 32.084 9.286 -34.593 1.00 94.62 86 PHE A N 1
ATOM 651 C CA . PHE A 1 86 ? 33.381 9.758 -34.115 1.00 94.62 86 PHE A CA 1
ATOM 652 C C . PHE A 1 86 ? 34.363 8.601 -33.885 1.00 94.62 86 PHE A C 1
ATOM 654 O O . PHE A 1 86 ? 35.492 8.637 -34.373 1.00 94.62 86 PHE A O 1
ATOM 661 N N . LEU A 1 87 ? 33.919 7.538 -33.207 1.00 94.56 87 LEU A N 1
ATOM 662 C CA . LEU A 1 87 ? 34.727 6.337 -32.987 1.00 94.56 87 LEU A CA 1
ATOM 663 C C . LEU A 1 87 ? 35.074 5.633 -34.304 1.00 94.56 87 LEU A C 1
ATOM 665 O O . LEU A 1 87 ? 36.206 5.187 -34.477 1.00 94.56 87 LEU A O 1
ATOM 669 N N . LEU A 1 88 ? 34.137 5.577 -35.256 1.00 95.75 88 LEU A N 1
ATOM 670 C CA . LEU A 1 88 ? 34.389 5.021 -36.586 1.00 95.75 88 LEU A CA 1
ATOM 671 C C . LEU A 1 88 ? 35.466 5.815 -37.341 1.00 95.75 88 LEU A C 1
ATOM 673 O O . LEU A 1 88 ? 36.339 5.218 -37.971 1.00 95.75 88 LEU A O 1
ATOM 677 N N . ALA A 1 89 ? 35.433 7.147 -37.258 1.00 96.88 89 ALA A N 1
ATOM 678 C CA . ALA A 1 89 ? 36.442 8.004 -37.874 1.00 96.88 89 ALA A CA 1
ATOM 679 C C . ALA A 1 89 ? 37.832 7.795 -37.248 1.00 96.88 89 ALA A C 1
ATOM 681 O O . ALA A 1 89 ? 38.816 7.685 -37.980 1.00 96.88 89 ALA A O 1
ATOM 682 N N . LEU A 1 90 ? 37.914 7.681 -35.916 1.00 97.00 90 LEU A N 1
ATOM 683 C CA . LEU A 1 90 ? 39.167 7.370 -35.219 1.00 97.00 90 LEU A CA 1
ATOM 684 C C . LEU A 1 90 ? 39.732 6.010 -35.638 1.00 97.00 90 LEU A C 1
ATOM 686 O O . LEU A 1 90 ? 40.918 5.914 -35.940 1.00 97.00 90 LEU A O 1
ATOM 690 N N . LEU A 1 91 ? 38.883 4.983 -35.726 1.00 96.75 91 LEU A N 1
ATOM 691 C CA . LEU A 1 91 ? 39.286 3.651 -36.174 1.00 96.75 91 LEU A CA 1
ATOM 692 C C . LEU A 1 91 ? 39.808 3.671 -37.619 1.00 96.75 91 LEU A C 1
ATOM 694 O O . LEU A 1 91 ? 40.835 3.063 -37.921 1.00 96.75 91 LEU A O 1
ATOM 698 N N . ALA A 1 92 ? 39.125 4.383 -38.520 1.00 96.19 92 ALA A N 1
ATOM 699 C CA . ALA A 1 92 ? 39.560 4.525 -39.908 1.00 96.19 92 ALA A CA 1
ATOM 700 C C . ALA A 1 92 ? 40.910 5.256 -40.012 1.00 96.19 92 ALA A C 1
ATOM 702 O O . ALA A 1 92 ? 41.778 4.842 -40.783 1.00 96.19 92 ALA A O 1
ATOM 703 N N . ALA A 1 93 ? 41.110 6.305 -39.208 1.00 96.19 93 ALA A N 1
ATOM 704 C CA . ALA A 1 93 ? 42.380 7.018 -39.131 1.00 96.19 93 ALA A CA 1
ATOM 705 C C . ALA A 1 93 ? 43.503 6.116 -38.596 1.00 96.19 93 ALA A C 1
ATOM 707 O O . ALA A 1 93 ? 44.584 6.080 -39.182 1.00 96.19 93 ALA A O 1
ATOM 708 N N . GLU A 1 94 ? 43.243 5.340 -37.541 1.00 95.62 94 GLU A N 1
ATOM 709 C CA . GLU A 1 94 ? 44.201 4.374 -36.995 1.00 95.62 94 GLU A CA 1
ATOM 710 C C . GLU A 1 94 ? 44.604 3.335 -38.048 1.00 95.62 94 GLU A C 1
ATOM 712 O O . GLU A 1 94 ? 45.793 3.098 -38.261 1.00 95.62 94 GLU A O 1
ATOM 717 N N . LEU A 1 95 ? 43.635 2.748 -38.754 1.00 94.69 95 LEU A N 1
ATOM 718 C CA . LEU A 1 95 ? 43.891 1.793 -39.835 1.00 94.69 95 LEU A CA 1
ATOM 719 C C . LEU A 1 95 ? 44.708 2.424 -40.967 1.00 94.69 95 LEU A C 1
ATOM 721 O O . LEU A 1 95 ? 45.635 1.791 -41.474 1.00 94.69 95 LEU A O 1
ATOM 725 N N . GLY A 1 96 ? 44.414 3.672 -41.335 1.00 93.88 96 GLY A N 1
ATOM 726 C CA . GLY A 1 96 ? 45.190 4.428 -42.318 1.00 93.88 96 GLY A CA 1
ATOM 727 C C . GLY A 1 96 ? 46.643 4.616 -41.882 1.00 93.88 96 GLY A C 1
ATOM 728 O O . GLY A 1 96 ? 47.562 4.279 -42.624 1.00 93.88 96 GLY A O 1
ATOM 729 N N . VAL A 1 97 ? 46.866 5.059 -40.643 1.00 92.94 97 VAL A N 1
ATOM 730 C CA . VAL A 1 97 ? 48.213 5.198 -40.064 1.00 92.94 97 VAL A CA 1
ATOM 731 C C . VAL A 1 97 ? 48.919 3.845 -39.991 1.00 92.94 97 VAL A C 1
ATOM 733 O O . VAL A 1 97 ? 50.104 3.75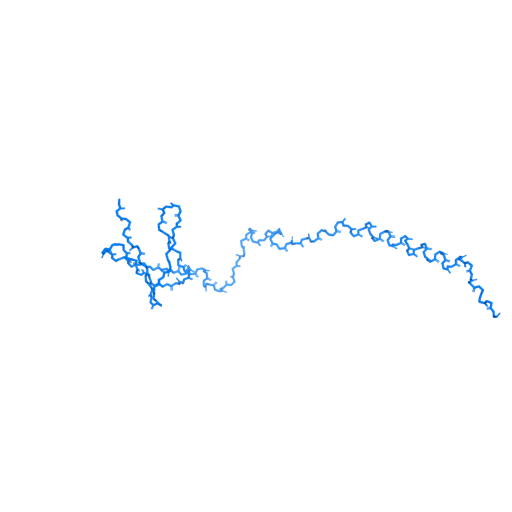1 -40.283 1.00 92.94 97 VAL A O 1
ATOM 736 N N . ARG A 1 98 ? 48.213 2.769 -39.644 1.00 85.81 98 ARG A N 1
ATOM 737 C CA . ARG A 1 98 ? 48.803 1.433 -39.508 1.00 85.81 98 ARG A CA 1
ATOM 738 C C . ARG A 1 98 ? 49.185 0.806 -40.848 1.00 85.81 98 ARG A C 1
ATOM 740 O O . ARG A 1 98 ? 50.110 -0.001 -40.897 1.00 85.81 98 ARG A O 1
ATOM 747 N N . THR A 1 99 ? 48.471 1.147 -41.917 1.00 88.94 99 THR A N 1
ATOM 748 C CA . THR A 1 99 ? 48.695 0.592 -43.260 1.00 88.94 99 THR A CA 1
ATOM 749 C C . THR A 1 99 ? 49.655 1.433 -44.098 1.00 88.94 99 THR A C 1
ATOM 751 O O . THR A 1 99 ? 50.456 0.859 -44.833 1.00 88.94 99 THR A O 1
ATOM 754 N N . LEU A 1 100 ? 49.617 2.765 -43.973 1.00 84.00 100 LEU A N 1
ATOM 755 C CA . LEU A 1 100 ? 50.476 3.691 -44.724 1.00 84.00 100 LEU A CA 1
ATOM 756 C C . LEU A 1 100 ? 51.654 4.238 -43.903 1.00 84.00 100 LEU A C 1
ATOM 758 O O . LEU A 1 100 ? 52.559 4.855 -44.463 1.00 84.00 100 LEU A O 1
ATOM 762 N N . GLY A 1 101 ? 51.656 4.045 -42.585 1.00 75.31 101 GLY A N 1
ATOM 763 C CA . GLY A 1 101 ? 52.699 4.555 -41.706 1.00 75.31 101 GLY A CA 1
ATOM 764 C C . GLY A 1 101 ? 54.038 3.837 -41.900 1.00 75.31 101 GLY A C 1
ATOM 765 O O . GLY A 1 101 ? 54.076 2.643 -42.219 1.00 75.31 101 GLY A O 1
ATOM 766 N N . PRO A 1 102 ? 55.162 4.542 -41.697 1.00 70.06 102 PRO A N 1
ATOM 767 C CA . PRO A 1 102 ? 56.484 3.947 -41.801 1.00 70.06 102 PRO A CA 1
ATOM 768 C C . PRO A 1 102 ? 56.637 2.821 -40.774 1.00 70.06 102 PRO A C 1
ATOM 770 O O . PRO A 1 102 ? 56.407 3.010 -39.578 1.00 70.06 102 PRO A O 1
ATOM 773 N N . ARG A 1 103 ? 57.038 1.633 -41.245 1.00 71.94 103 ARG A N 1
ATOM 774 C CA . ARG A 1 103 ? 57.372 0.508 -40.364 1.00 71.94 103 ARG A CA 1
ATOM 775 C C . ARG A 1 103 ? 58.510 0.945 -39.436 1.00 71.94 103 ARG A C 1
ATOM 777 O O . ARG A 1 103 ? 59.535 1.393 -39.955 1.00 71.94 103 ARG A O 1
ATOM 784 N N . PRO A 1 104 ? 58.372 0.815 -38.104 1.00 65.44 104 PRO A N 1
ATOM 785 C CA . PRO A 1 104 ? 59.473 1.109 -37.202 1.00 65.44 104 PRO A CA 1
ATOM 786 C C . PRO A 1 104 ? 60.625 0.160 -37.539 1.00 65.44 104 PRO A C 1
ATOM 788 O O . PRO A 1 104 ? 60.505 -1.058 -37.396 1.00 65.44 104 PRO A O 1
ATOM 791 N N . GLN A 1 105 ? 61.724 0.716 -38.053 1.00 63.19 105 GLN A N 1
ATOM 792 C CA . GLN A 1 105 ? 62.958 -0.035 -38.231 1.00 63.19 105 GLN A CA 1
ATOM 793 C C . GLN A 1 105 ? 63.515 -0.321 -36.841 1.00 63.19 105 GLN A C 1
ATOM 795 O O . GLN A 1 105 ? 64.022 0.570 -36.163 1.00 63.19 105 GLN A O 1
ATOM 800 N N . VAL A 1 106 ? 63.383 -1.570 -36.404 1.00 63.31 106 VAL A N 1
ATOM 801 C CA . VAL A 1 106 ? 64.096 -2.072 -35.232 1.00 63.31 106 VAL A CA 1
ATOM 802 C C . VAL A 1 106 ? 65.567 -2.173 -35.635 1.00 63.31 106 VAL A C 1
ATOM 804 O O . VAL A 1 106 ? 65.964 -3.132 -36.296 1.00 63.31 106 VAL A O 1
ATOM 807 N N . SER A 1 107 ? 66.358 -1.148 -35.306 1.00 56.19 107 SER A N 1
ATOM 808 C CA . SER A 1 107 ? 67.815 -1.226 -35.421 1.00 56.19 107 SER A CA 1
ATOM 809 C C . SER A 1 107 ? 68.327 -2.184 -34.352 1.00 56.19 107 SER A C 1
ATOM 811 O O . SER A 1 107 ? 68.015 -2.021 -33.172 1.00 56.19 107 SER A O 1
ATOM 813 N N . LYS A 1 108 ? 69.061 -3.201 -34.802 1.00 51.72 108 LYS A N 1
ATOM 814 C CA . LYS A 1 108 ? 69.822 -4.130 -33.964 1.00 51.72 108 LYS A CA 1
ATOM 815 C C . LYS A 1 108 ? 71.058 -3.450 -33.385 1.00 51.72 108 LYS A C 1
ATOM 817 O O . LYS A 1 108 ? 71.551 -2.506 -34.045 1.00 51.72 108 LYS A O 1
#